Protein AF-A0A2M8PUA8-F1 (afdb_monomer)

Solvent-accessible surface area (backbone atoms only — not comparable to full-atom values): 7009 Å² total; per-residue (Å²): 132,92,85,78,83,90,73,59,66,70,56,50,52,28,41,72,70,68,23,71,45,68,83,30,67,35,76,48,75,46,59,37,22,37,43,37,33,30,37,64,64,86,79,69,88,68,62,83,45,50,49,77,46,77,71,55,100,62,38,31,39,36,33,34,44,31,58,48,36,45,50,52,58,50,48,51,38,65,76,68,63,53,66,60,66,72,60,42,52,53,61,52,71,77,46,68,83,77,75,81,77,76,85,82,82,83,52,90,87,38,34,38,31,64,76,65,82

InterPro domains:
  IPR043129 ATPase, nucleo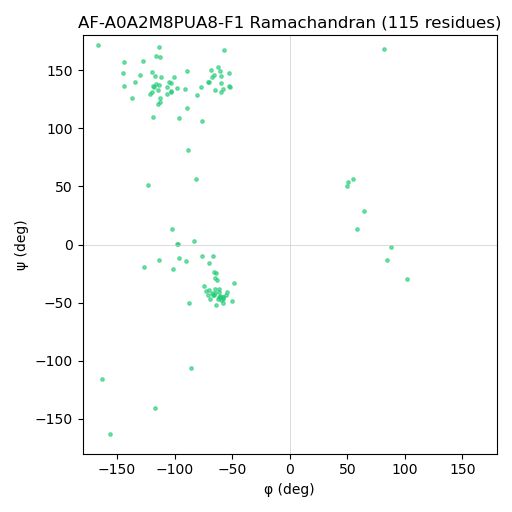tide binding domain [SSF53067] (23-117)
  IPR050406 FGGY Carbohydrate Kinase [PTHR43095] (1-117)

Sequence (117 aa):
IPFFLAVGDGAAANIGSGAAAHGETALTIGTTAAIRTISTESAPDLPFGAWRYRVDGQRHLIGGATSEGGNIFQWVREQFRLPETNALEQALLERAPDAHGLTFLPMLGGERAPNWN

pLDDT: mean 92.53, std 4.01, range [74.44, 97.38]

Foldseek 3Di:
DDDDDDFDPLLCVCVVVVQPDAPRWDWDADQWIKIKHKDQDDDDDDAAQKDWDDRDPRIIIIMHIWNHGVVLVVVCCVVVVDDDPVVNVVVVVVDDPCPVVDDDDRQPPHIRPPPHD

Organism: NCBI:txid2364210

Nearest PDB structures (foldseek):
  3ll3-assembly1_B  TM=8.181E-01  e=1.013E-06  Lactobacillus acidophilus
  3gbt-assembly1_A  TM=8.072E-01  e=1.455E-05  Lactobacillus acidophilus NCFM
  3i8b-assembly1_A  TM=8.560E-01  e=3.648E-04  Bifidobacterium adolescentis ATCC 15703
  6k78-assembly1_D-2  TM=7.517E-01  e=4.349E-03  Thermococcus kodakarensis KOD1
  4bc5-assembly1_A  TM=6.981E-01  e=4.580E-02  Homo sapiens

Mean predicted aligned error: 4.32 Å

Radius of gyration: 18.13 Å; Cα contacts (8 Å, |Δi|>4): 155; chains: 1; bounding box: 39×36×55 Å

Structure (mmCIF, N/CA/C/O backbone):
data_AF-A0A2M8PUA8-F1
#
_entry.id   AF-A0A2M8PUA8-F1
#
loop_
_atom_site.group_PDB
_atom_site.id
_atom_site.type_symbol
_atom_site.label_atom_id
_atom_site.label_alt_id
_atom_site.label_comp_id
_atom_site.label_asym_id
_atom_site.label_entity_id
_atom_site.label_seq_id
_atom_site.pdbx_PDB_ins_code
_atom_site.Cartn_x
_atom_site.Cartn_y
_atom_site.Cartn_z
_atom_site.occupancy
_atom_site.B_iso_or_equiv
_atom_site.auth_seq_id
_atom_site.auth_comp_id
_atom_site.auth_asym_id
_atom_site.auth_atom_id
_atom_site.pdbx_PDB_model_num
ATOM 1 N N . ILE A 1 1 ? 0.986 18.740 30.265 1.00 85.69 1 ILE A N 1
ATOM 2 C CA . ILE A 1 1 ? 0.808 18.317 28.854 1.00 85.69 1 ILE A CA 1
ATOM 3 C C . ILE A 1 1 ? -0.083 17.082 28.873 1.00 85.69 1 ILE A C 1
ATOM 5 O O . ILE A 1 1 ? 0.219 16.197 29.668 1.00 85.69 1 ILE A O 1
ATOM 9 N N . PRO A 1 2 ? -1.196 17.042 28.123 1.00 93.44 2 PRO A N 1
ATOM 10 C CA . PRO A 1 2 ? -2.071 15.871 28.097 1.00 93.44 2 PRO A CA 1
ATOM 11 C C . PRO A 1 2 ? -1.380 14.672 27.433 1.00 93.44 2 PRO A C 1
ATOM 13 O O . PRO A 1 2 ? -0.621 14.839 26.480 1.00 93.44 2 PRO A O 1
ATOM 16 N N . PHE A 1 3 ? -1.657 13.472 27.944 1.00 94.44 3 PHE A N 1
ATOM 17 C CA . PHE A 1 3 ? -1.210 12.201 27.375 1.00 94.44 3 PHE A CA 1
ATOM 18 C C . PHE A 1 3 ? -2.375 11.534 26.639 1.00 94.44 3 PHE A C 1
ATOM 20 O O . PHE A 1 3 ? -3.467 11.417 27.196 1.00 94.44 3 PHE A O 1
ATOM 27 N N . PHE A 1 4 ? -2.135 11.090 25.406 1.00 93.69 4 PHE A N 1
ATOM 28 C CA . PHE A 1 4 ? -3.111 10.376 24.584 1.00 93.69 4 PHE A CA 1
ATOM 29 C C . PHE A 1 4 ? -2.677 8.921 24.407 1.00 93.69 4 PHE A C 1
ATOM 31 O O . PHE A 1 4 ? -1.486 8.631 24.295 1.00 93.69 4 PHE A O 1
ATOM 38 N N . LEU A 1 5 ? -3.650 8.010 24.380 1.00 93.12 5 LEU A N 1
ATOM 39 C CA . LEU A 1 5 ? -3.388 6.590 24.153 1.00 93.12 5 LEU A CA 1
ATOM 40 C C . LEU A 1 5 ? -2.917 6.343 22.715 1.00 93.12 5 LEU A C 1
ATOM 42 O O . LEU A 1 5 ? -3.300 7.060 21.790 1.00 93.12 5 LEU A O 1
ATOM 46 N N . ALA A 1 6 ? -2.101 5.304 22.538 1.00 91.00 6 ALA A N 1
ATOM 47 C CA . ALA A 1 6 ? -1.616 4.902 21.226 1.00 91.00 6 ALA A CA 1
ATOM 48 C C . ALA A 1 6 ? -2.76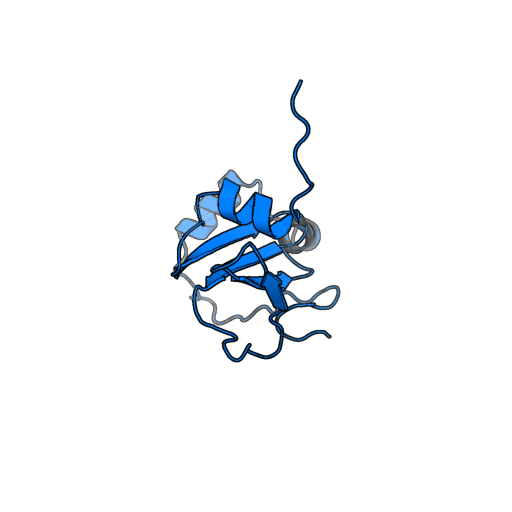3 4.408 20.329 1.00 91.00 6 ALA A C 1
ATOM 50 O O . ALA A 1 6 ? -3.702 3.757 20.788 1.00 91.00 6 ALA A O 1
ATOM 51 N N . VAL A 1 7 ? -2.639 4.685 19.033 1.00 91.38 7 VAL A N 1
ATOM 52 C CA . VAL A 1 7 ? -3.524 4.186 17.975 1.00 91.38 7 VAL A CA 1
ATOM 53 C C . VAL A 1 7 ? -2.691 3.310 17.044 1.00 91.38 7 VAL A C 1
ATOM 55 O O . VAL A 1 7 ? -1.512 3.589 16.829 1.00 91.38 7 VAL A O 1
ATOM 58 N N . GLY A 1 8 ? -3.288 2.247 16.500 1.00 92.38 8 GLY A N 1
ATOM 59 C CA . GLY A 1 8 ? -2.617 1.386 15.525 1.00 92.38 8 GLY A CA 1
ATOM 60 C C . GLY A 1 8 ? -2.185 2.167 14.281 1.00 92.38 8 GLY A C 1
ATOM 61 O O . GLY A 1 8 ? -2.940 2.997 13.769 1.00 92.38 8 GLY A O 1
ATOM 62 N N . ASP A 1 9 ? -0.988 1.876 13.779 1.00 93.81 9 ASP A N 1
ATOM 63 C CA . ASP A 1 9 ? -0.358 2.573 12.654 1.00 93.81 9 ASP A CA 1
ATOM 64 C C . ASP A 1 9 ? -1.232 2.593 11.388 1.00 93.81 9 ASP A C 1
ATOM 66 O O . ASP A 1 9 ? -1.408 3.640 10.774 1.00 93.81 9 ASP A O 1
ATOM 70 N N . GLY A 1 10 ? -1.858 1.469 11.035 1.00 93.69 10 GLY A N 1
ATOM 71 C CA . GLY A 1 10 ? -2.727 1.355 9.871 1.00 93.69 10 GLY A CA 1
ATOM 72 C C . GLY A 1 10 ? -3.977 2.222 9.987 1.00 93.69 10 GLY A C 1
ATOM 73 O O . GLY A 1 10 ? -4.385 2.824 8.997 1.00 93.69 10 GLY A O 1
ATOM 74 N N . ALA A 1 11 ? -4.562 2.328 11.184 1.00 94.69 11 ALA A N 1
ATOM 75 C CA . ALA A 1 11 ? -5.719 3.188 11.426 1.00 94.69 11 ALA A CA 1
ATOM 76 C C . ALA A 1 11 ? -5.321 4.667 11.386 1.00 94.69 11 ALA A C 1
ATOM 78 O O . ALA A 1 11 ? -5.999 5.466 10.740 1.00 94.69 11 ALA A O 1
ATOM 79 N N . ALA A 1 12 ? -4.195 5.014 12.015 1.00 95.31 12 ALA A N 1
ATOM 80 C CA . ALA A 1 12 ? -3.652 6.365 11.994 1.00 95.31 12 ALA A CA 1
ATOM 81 C C . ALA A 1 12 ? -3.304 6.815 10.566 1.00 95.31 12 ALA A C 1
ATOM 83 O O . ALA A 1 12 ? -3.694 7.908 10.167 1.00 95.31 12 ALA A O 1
ATOM 84 N N . ALA A 1 13 ? -2.649 5.964 9.770 1.00 95.50 13 ALA A N 1
ATOM 85 C CA . ALA A 1 13 ? -2.306 6.259 8.381 1.00 95.50 13 ALA A CA 1
ATOM 86 C C . ALA A 1 13 ? -3.550 6.407 7.491 1.00 95.50 13 ALA A C 1
ATOM 88 O O . ALA A 1 13 ? -3.609 7.326 6.678 1.00 95.50 13 ALA A O 1
ATOM 89 N N . ASN A 1 14 ? -4.560 5.545 7.656 1.00 96.81 14 ASN A N 1
ATOM 90 C CA . ASN A 1 14 ? -5.798 5.603 6.873 1.00 96.81 14 ASN A CA 1
ATOM 91 C C . ASN A 1 14 ? -6.571 6.902 7.144 1.00 96.81 14 ASN A C 1
ATOM 93 O O . ASN A 1 14 ? -6.860 7.655 6.217 1.00 96.81 14 ASN A O 1
ATOM 97 N N . ILE A 1 15 ? -6.820 7.205 8.423 1.00 95.44 15 ILE A N 1
ATOM 98 C CA . ILE A 1 15 ? -7.530 8.422 8.846 1.00 95.44 15 ILE A CA 1
ATOM 99 C C . ILE A 1 15 ? -6.711 9.669 8.507 1.00 95.44 15 ILE A C 1
ATOM 101 O O . ILE A 1 15 ? -7.257 10.643 7.999 1.00 95.44 15 ILE A O 1
ATOM 105 N N . GLY A 1 16 ? -5.399 9.637 8.754 1.00 96.06 16 GLY A N 1
ATOM 106 C CA . GLY A 1 16 ? -4.487 10.740 8.453 1.00 96.06 16 GLY A CA 1
ATOM 107 C C . GLY A 1 16 ? -4.369 11.047 6.958 1.00 96.06 16 GLY A C 1
ATOM 108 O O . GLY A 1 16 ? -4.092 12.185 6.600 1.00 96.06 16 GLY A O 1
ATOM 109 N N . SER A 1 17 ? -4.643 10.066 6.092 1.00 96.31 17 SER A N 1
ATOM 110 C CA . SER A 1 17 ? -4.721 10.252 4.634 1.00 96.31 17 SER A CA 1
ATOM 111 C C . SER A 1 17 ? -6.084 10.779 4.162 1.00 96.31 17 SER A C 1
ATOM 113 O O . SER A 1 17 ? -6.309 10.895 2.962 1.00 96.31 17 SER A O 1
ATOM 115 N N . GLY A 1 18 ? -7.006 11.071 5.084 1.00 96.06 18 GLY A N 1
ATOM 116 C CA . GLY A 1 18 ? -8.3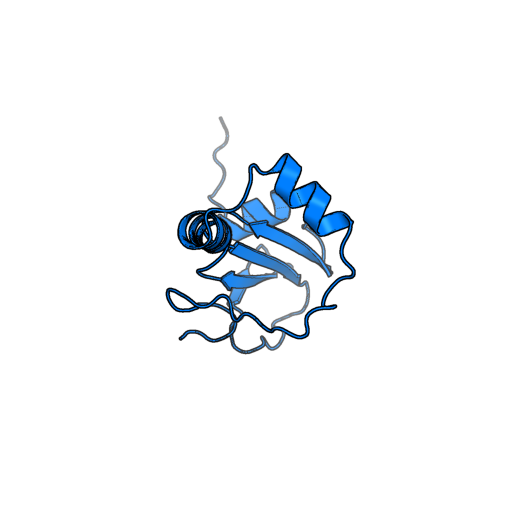55 11.546 4.781 1.00 96.06 18 GLY A CA 1
ATOM 117 C C . GLY A 1 18 ? -9.393 10.444 4.567 1.00 96.06 18 GLY A C 1
ATOM 118 O O . GLY A 1 18 ? -10.557 10.776 4.404 1.00 96.06 18 GLY A O 1
ATOM 119 N N . ALA A 1 19 ? -9.016 9.160 4.623 1.00 97.12 19 ALA A N 1
ATOM 120 C CA . ALA A 1 19 ? -9.957 8.043 4.540 1.00 97.12 19 ALA A CA 1
ATOM 121 C C . ALA A 1 19 ? -10.474 7.689 5.944 1.00 97.12 19 ALA A C 1
ATOM 123 O O . ALA A 1 19 ? -9.966 6.797 6.624 1.00 97.12 19 ALA A O 1
ATOM 124 N N . ALA A 1 20 ? -11.455 8.432 6.437 1.00 95.38 20 ALA A N 1
ATOM 125 C CA . ALA A 1 20 ? -11.988 8.289 7.791 1.00 95.38 20 ALA A CA 1
ATOM 126 C C . ALA A 1 20 ? -13.445 7.801 7.833 1.00 95.38 20 ALA A C 1
ATOM 128 O O . ALA A 1 20 ? -13.918 7.407 8.910 1.00 95.38 20 ALA A O 1
ATOM 129 N N . ALA A 1 21 ? -14.135 7.826 6.693 1.00 94.38 21 ALA A N 1
ATOM 130 C CA . ALA A 1 21 ? -15.534 7.474 6.525 1.00 94.38 21 ALA A CA 1
ATOM 131 C C . ALA A 1 21 ? -15.725 6.199 5.694 1.00 94.38 21 ALA A C 1
ATOM 133 O O . ALA A 1 21 ? -14.838 5.731 4.979 1.00 94.38 21 ALA A O 1
ATOM 134 N N . HIS A 1 22 ? -16.918 5.619 5.821 1.00 92.50 22 HIS A N 1
ATOM 135 C CA . HIS A 1 22 ? -17.289 4.420 5.085 1.00 92.50 22 HIS A CA 1
ATOM 136 C C . HIS A 1 22 ? -17.178 4.630 3.569 1.00 92.50 22 HIS A C 1
ATOM 138 O O . HIS A 1 22 ? -17.645 5.639 3.048 1.00 92.50 22 HIS A O 1
ATOM 144 N N . GLY A 1 23 ? -16.562 3.670 2.877 1.00 86.81 23 GLY A N 1
ATOM 145 C CA . GLY A 1 23 ? -16.339 3.724 1.429 1.00 86.81 23 GLY A CA 1
ATOM 146 C C . GLY A 1 23 ? -15.084 4.495 1.007 1.00 86.81 23 GLY A C 1
ATOM 147 O O . GLY A 1 23 ? -14.632 4.344 -0.127 1.00 86.81 23 GLY A O 1
ATOM 148 N N . GLU A 1 24 ? -14.457 5.260 1.904 1.00 93.88 24 GLU A N 1
ATOM 149 C CA . GLU A 1 24 ? -13.169 5.890 1.617 1.00 93.88 24 GLU A CA 1
ATOM 150 C C . GLU A 1 24 ? -12.044 4.857 1.718 1.00 93.88 24 GLU A C 1
ATOM 152 O O . GLU A 1 24 ? -11.989 4.046 2.649 1.00 93.88 24 GLU A O 1
ATOM 157 N N . THR A 1 25 ? -11.138 4.880 0.743 1.00 95.94 25 THR A N 1
ATOM 158 C CA . THR A 1 25 ? -10.037 3.920 0.635 1.00 95.94 25 THR A CA 1
ATOM 159 C C . THR A 1 25 ? -8.709 4.657 0.642 1.00 95.94 25 THR A C 1
ATOM 161 O O . THR A 1 25 ? -8.510 5.579 -0.146 1.00 95.94 25 THR A O 1
ATOM 164 N N . ALA A 1 26 ? -7.785 4.228 1.501 1.00 97.38 26 ALA A N 1
ATOM 165 C CA . ALA A 1 26 ? -6.397 4.657 1.445 1.00 97.38 26 ALA A CA 1
ATOM 166 C C . ALA A 1 26 ? -5.533 3.552 0.830 1.00 97.38 26 ALA A C 1
ATOM 168 O O . ALA A 1 26 ? -5.582 2.390 1.246 1.00 97.38 26 ALA A O 1
ATOM 169 N N . LEU A 1 27 ? -4.699 3.946 -0.130 1.00 97.06 27 LEU A N 1
ATOM 170 C CA . LEU A 1 27 ? -3.654 3.118 -0.713 1.00 97.06 27 LEU A CA 1
ATOM 171 C C . LEU A 1 27 ? -2.302 3.731 -0.357 1.00 97.06 27 LEU A C 1
ATOM 173 O O . LEU A 1 27 ? -2.019 4.878 -0.694 1.00 97.06 27 LEU A O 1
ATOM 177 N N . THR A 1 28 ? -1.461 2.961 0.323 1.00 96.69 28 THR A N 1
ATOM 178 C CA . THR A 1 28 ? -0.076 3.342 0.604 1.00 96.69 28 THR A CA 1
ATOM 179 C C . THR A 1 28 ? 0.842 2.413 -0.170 1.00 96.69 28 THR A C 1
ATOM 181 O O . THR A 1 28 ? 0.776 1.201 0.030 1.00 96.69 28 THR A O 1
ATOM 184 N N . ILE A 1 29 ? 1.706 2.971 -1.019 1.00 96.19 29 ILE A N 1
ATOM 185 C CA . ILE A 1 29 ? 2.737 2.226 -1.748 1.00 96.19 29 ILE A CA 1
ATOM 186 C C . ILE A 1 29 ? 4.101 2.772 -1.322 1.00 96.19 29 ILE A C 1
ATOM 188 O O . ILE A 1 29 ? 4.451 3.906 -1.636 1.00 96.19 29 ILE A O 1
ATOM 192 N N . GLY A 1 30 ? 4.848 1.962 -0.579 1.00 94.81 30 GLY A N 1
ATOM 193 C CA . GLY A 1 30 ? 6.272 2.149 -0.305 1.00 94.81 30 GLY A CA 1
ATOM 194 C C . GLY A 1 30 ? 7.050 0.971 -0.885 1.00 94.81 30 GLY A C 1
ATOM 195 O O . GLY A 1 30 ? 6.686 0.461 -1.939 1.00 94.81 30 GLY A O 1
ATOM 196 N N . THR A 1 31 ? 8.076 0.476 -0.186 1.00 94.44 31 THR A N 1
ATOM 197 C CA . THR A 1 31 ? 8.730 -0.800 -0.545 1.00 94.44 31 THR A CA 1
ATOM 198 C C . THR A 1 31 ? 7.716 -1.942 -0.631 1.00 94.44 31 THR A C 1
ATOM 200 O O . THR A 1 31 ? 7.769 -2.735 -1.559 1.00 94.44 31 THR A O 1
ATOM 203 N N . THR A 1 32 ? 6.765 -1.966 0.304 1.00 94.19 32 THR A N 1
ATOM 204 C CA . THR A 1 32 ? 5.573 -2.828 0.300 1.00 94.19 32 THR A CA 1
ATOM 205 C C . THR A 1 32 ? 4.327 -1.954 0.139 1.00 94.19 32 THR A C 1
ATOM 207 O O . THR A 1 32 ? 4.430 -0.727 0.254 1.00 94.19 32 THR A O 1
ATOM 210 N N . ALA A 1 33 ? 3.151 -2.541 -0.085 1.00 95.50 33 ALA A N 1
ATOM 211 C CA . ALA A 1 33 ? 1.916 -1.765 -0.175 1.00 95.50 33 ALA A CA 1
ATOM 212 C C . ALA A 1 33 ? 0.797 -2.274 0.742 1.00 95.50 33 ALA A C 1
ATOM 214 O O . ALA A 1 33 ? 0.777 -3.419 1.197 1.00 95.50 33 ALA A O 1
ATOM 215 N N . ALA A 1 34 ? -0.145 -1.385 1.043 1.00 96.69 34 ALA A N 1
ATOM 216 C CA . ALA A 1 34 ? -1.353 -1.710 1.782 1.00 96.69 34 ALA A CA 1
ATOM 217 C C . ALA A 1 34 ? -2.539 -0.908 1.255 1.00 96.69 34 ALA A C 1
ATOM 219 O O . ALA A 1 34 ? -2.437 0.303 1.052 1.00 96.69 34 ALA A O 1
ATOM 220 N N . ILE A 1 35 ? -3.668 -1.593 1.098 1.00 96.44 35 ILE A N 1
ATOM 221 C CA . ILE A 1 35 ? -4.960 -1.006 0.761 1.00 96.44 35 ILE A CA 1
ATOM 222 C C . ILE A 1 35 ? -5.909 -1.207 1.932 1.00 96.44 35 ILE A C 1
ATOM 224 O O . ILE A 1 35 ? -5.968 -2.289 2.526 1.00 96.44 35 ILE A O 1
ATOM 228 N N . ARG A 1 36 ? -6.602 -0.141 2.317 1.00 96.44 36 ARG A N 1
ATOM 229 C CA . ARG A 1 36 ? -7.419 -0.113 3.524 1.00 96.44 36 ARG A CA 1
ATOM 230 C C . ARG A 1 36 ? -8.660 0.738 3.312 1.00 96.44 36 ARG A C 1
ATOM 232 O O . ARG A 1 36 ? -8.614 1.727 2.591 1.00 96.44 36 ARG A O 1
ATOM 239 N N . THR A 1 37 ? -9.753 0.373 3.966 1.00 95.75 37 THR A N 1
ATOM 240 C CA . THR A 1 37 ? -11.008 1.126 3.951 1.00 95.75 37 THR A CA 1
ATOM 241 C C . THR A 1 37 ? -11.698 1.060 5.309 1.00 95.75 37 THR A C 1
ATOM 243 O O . THR A 1 37 ? -11.448 0.150 6.107 1.00 95.75 37 THR A O 1
ATOM 246 N N . ILE A 1 38 ? -12.562 2.035 5.585 1.00 95.56 38 ILE A N 1
ATOM 247 C CA . ILE A 1 38 ? -13.406 2.038 6.776 1.00 95.56 38 ILE A CA 1
ATOM 248 C C . ILE A 1 38 ? -14.741 1.359 6.469 1.00 95.56 38 ILE A C 1
ATOM 250 O O . ILE A 1 38 ? -15.422 1.658 5.489 1.00 95.56 38 ILE A O 1
ATOM 254 N N . SER A 1 39 ? -15.158 0.477 7.370 1.00 92.81 39 SER A N 1
ATOM 255 C CA . SER A 1 39 ? -16.512 -0.060 7.420 1.00 92.81 39 SER A CA 1
ATOM 256 C C . SER A 1 39 ? -17.183 0.299 8.739 1.00 92.81 39 SER A C 1
ATOM 258 O O . SER A 1 39 ? -16.578 0.200 9.809 1.00 92.81 39 SER A O 1
ATOM 260 N N . THR A 1 40 ? -18.442 0.717 8.657 1.00 92.88 40 THR A N 1
ATOM 261 C CA . THR A 1 40 ? -19.339 0.893 9.809 1.00 92.88 40 THR A CA 1
ATOM 262 C C . THR A 1 40 ? -20.266 -0.303 10.002 1.00 92.88 40 THR A C 1
ATOM 264 O O . THR A 1 40 ? -21.090 -0.308 10.912 1.00 92.88 40 THR A O 1
ATOM 267 N N . GLU A 1 41 ? -20.153 -1.322 9.149 1.00 87.69 41 GLU A N 1
ATOM 268 C CA . GLU A 1 41 ? -20.938 -2.540 9.283 1.00 87.69 41 GLU A CA 1
ATOM 269 C C . GLU A 1 41 ? -20.463 -3.341 10.496 1.00 87.69 41 GLU A C 1
ATOM 271 O O . GLU A 1 41 ? -19.264 -3.450 10.793 1.00 87.69 41 GLU A O 1
ATOM 276 N N . SER A 1 42 ? -21.428 -3.908 11.217 1.00 77.88 42 SER A N 1
ATOM 277 C CA . SER A 1 42 ? -21.144 -4.790 12.338 1.00 77.88 42 SER A CA 1
ATOM 278 C C . SER A 1 42 ? -20.711 -6.146 11.799 1.00 77.88 42 SER A C 1
ATOM 280 O O . SER A 1 42 ? -21.530 -6.919 11.316 1.00 77.88 42 SER A O 1
ATOM 282 N N . ALA A 1 43 ? -19.413 -6.420 11.904 1.00 76.19 43 ALA A N 1
ATOM 283 C CA . ALA A 1 43 ? -18.795 -7.691 11.557 1.00 76.19 43 ALA A CA 1
ATOM 284 C C . ALA A 1 43 ? -19.060 -8.204 10.117 1.00 76.19 43 ALA A C 1
ATOM 286 O O . ALA A 1 43 ? -19.486 -9.348 9.977 1.00 76.19 43 ALA A O 1
ATOM 287 N N . PRO A 1 44 ? -18.750 -7.429 9.056 1.00 74.44 44 PRO A N 1
ATOM 288 C CA . PRO A 1 44 ? -18.882 -7.919 7.685 1.00 74.44 44 PRO A CA 1
ATOM 289 C C . PRO A 1 44 ? -18.002 -9.152 7.456 1.00 74.44 44 PRO A C 1
ATOM 291 O O . PRO A 1 44 ? -16.893 -9.232 8.011 1.00 74.44 44 PRO A O 1
ATOM 294 N N . ASP A 1 45 ? -18.491 -10.081 6.632 1.00 86.19 45 ASP A N 1
ATOM 295 C CA . ASP A 1 45 ? -17.688 -11.188 6.119 1.00 86.19 45 ASP A CA 1
ATOM 296 C C . ASP A 1 45 ? -16.500 -10.621 5.340 1.00 86.19 45 ASP A C 1
ATOM 298 O O . ASP A 1 45 ? -16.642 -9.720 4.509 1.00 86.19 45 ASP A O 1
ATOM 302 N N . LEU A 1 46 ? -15.305 -11.126 5.640 1.00 89.56 46 LEU A N 1
ATOM 303 C CA . LEU A 1 46 ? -14.086 -10.681 4.980 1.00 89.56 46 LEU A CA 1
ATOM 304 C C . LEU A 1 46 ? -13.721 -11.658 3.865 1.00 89.56 46 LEU A C 1
ATOM 306 O O . LEU A 1 46 ? -13.720 -12.870 4.106 1.00 89.56 46 LEU A O 1
ATOM 310 N N . PRO A 1 47 ? -13.354 -11.165 2.670 1.00 87.38 47 PRO A N 1
ATOM 311 C CA . PRO A 1 47 ? -12.763 -12.027 1.662 1.00 87.38 47 PRO A CA 1
ATOM 312 C C . PRO A 1 47 ? -11.466 -12.639 2.203 1.00 87.38 47 PRO A C 1
ATOM 314 O O . PRO A 1 47 ? -10.752 -12.018 3.001 1.00 87.38 47 PRO A O 1
ATOM 317 N N . PHE A 1 48 ? -11.143 -13.851 1.743 1.00 90.75 48 PHE A N 1
ATOM 318 C CA . PHE A 1 48 ? -9.851 -14.465 2.035 1.00 90.75 48 PHE A CA 1
ATOM 319 C C . PHE A 1 48 ? -8.727 -13.492 1.661 1.00 90.75 48 PHE A C 1
ATOM 321 O O . PHE A 1 48 ? -8.789 -12.828 0.627 1.00 90.75 48 PHE A O 1
ATOM 328 N N . GLY A 1 49 ? -7.731 -13.361 2.533 1.00 89.81 49 GLY A N 1
ATOM 329 C CA . GLY A 1 49 ? -6.656 -12.395 2.337 1.00 89.81 49 GLY A CA 1
ATOM 330 C C . GLY A 1 49 ? -6.785 -11.118 3.165 1.00 89.81 49 GLY A C 1
ATOM 331 O O . GLY A 1 49 ? -5.761 -10.542 3.536 1.00 89.81 49 GLY A O 1
ATOM 332 N N . ALA A 1 50 ? -8.011 -10.694 3.483 1.00 93.94 50 ALA A N 1
ATOM 333 C CA . ALA A 1 50 ? -8.267 -9.449 4.197 1.00 93.94 50 ALA A CA 1
ATOM 334 C C . ALA A 1 50 ? -8.267 -9.626 5.722 1.00 93.94 50 ALA A C 1
ATOM 336 O O . ALA A 1 50 ? -8.660 -10.657 6.267 1.00 93.94 50 ALA A O 1
ATOM 337 N N . TRP A 1 51 ? -7.860 -8.571 6.421 1.00 93.50 51 TRP A N 1
ATOM 338 C CA . TRP A 1 51 ? -7.914 -8.457 7.875 1.00 93.50 51 TRP A CA 1
ATOM 339 C C . TRP A 1 51 ? -8.855 -7.325 8.294 1.00 93.50 51 TRP A C 1
ATOM 341 O O . TRP A 1 51 ? -9.195 -6.442 7.503 1.00 93.50 51 TRP A O 1
ATOM 351 N N . ARG A 1 52 ? -9.273 -7.343 9.566 1.00 93.12 52 ARG A N 1
ATOM 352 C CA . ARG A 1 52 ? -10.129 -6.314 10.164 1.00 93.12 52 ARG A CA 1
ATOM 353 C C . ARG A 1 52 ? -9.649 -5.946 11.557 1.00 93.12 52 ARG A C 1
ATOM 355 O O . ARG A 1 52 ? -9.575 -6.806 12.431 1.00 93.12 52 ARG A O 1
ATOM 362 N N . TYR A 1 53 ? -9.423 -4.657 11.779 1.00 93.06 53 TYR A N 1
ATOM 363 C CA . TYR A 1 53 ? -9.087 -4.089 13.082 1.00 93.06 53 TYR A CA 1
ATOM 364 C C . TYR A 1 53 ? -10.127 -3.061 13.508 1.00 93.06 53 TYR A C 1
ATOM 366 O O . TYR A 1 53 ? -10.732 -2.383 12.681 1.00 93.06 53 TYR A O 1
ATOM 374 N N . ARG A 1 54 ? -10.356 -2.935 14.814 1.00 91.81 54 ARG A N 1
ATOM 375 C CA . ARG A 1 54 ? -11.278 -1.930 15.345 1.00 91.81 54 ARG A CA 1
ATOM 376 C C . ARG A 1 54 ? -10.579 -0.575 15.405 1.00 91.81 54 ARG A C 1
ATOM 378 O O . ARG A 1 54 ? -9.497 -0.478 15.974 1.00 91.81 54 ARG A O 1
ATOM 385 N N . VAL A 1 55 ? -11.208 0.451 14.840 1.00 92.38 55 VAL A N 1
ATOM 386 C CA . VAL A 1 55 ? -10.761 1.844 14.978 1.00 92.38 55 VAL A CA 1
ATOM 387 C C . VAL A 1 55 ? -11.378 2.448 16.232 1.00 92.38 55 VAL A C 1
ATOM 389 O O . VAL A 1 55 ? -10.669 3.004 17.063 1.00 92.38 55 VAL A O 1
ATOM 392 N N . ASP A 1 56 ? -12.696 2.304 16.388 1.00 90.69 56 ASP A N 1
ATOM 393 C CA . ASP A 1 56 ? -13.440 2.784 17.552 1.00 90.69 56 ASP A CA 1
ATOM 394 C C . ASP A 1 56 ? -14.756 2.011 17.759 1.00 90.69 56 ASP A C 1
ATOM 396 O O . ASP A 1 56 ? -14.956 0.911 17.241 1.00 90.69 56 ASP A O 1
ATOM 400 N N . GLY A 1 57 ? -15.660 2.588 18.556 1.00 90.50 57 GLY A N 1
ATOM 401 C CA . GLY A 1 57 ? -16.989 2.068 18.853 1.00 90.50 57 GLY A CA 1
ATOM 402 C C . GLY A 1 57 ? -17.802 1.624 17.637 1.00 90.50 57 GLY A C 1
ATOM 403 O O . GLY A 1 57 ? -18.588 0.688 17.769 1.00 90.50 57 GLY A O 1
ATOM 404 N N . GLN A 1 58 ? -17.632 2.295 16.500 1.00 91.62 58 GLN A N 1
ATOM 405 C CA . GLN A 1 58 ? -18.511 2.232 15.331 1.00 91.62 58 GLN A CA 1
ATOM 406 C C . GLN A 1 58 ? -17.765 1.903 14.035 1.00 91.62 58 GLN A C 1
ATOM 408 O O . GLN A 1 58 ? -18.390 1.485 13.066 1.00 91.62 58 GLN A O 1
ATOM 413 N N . ARG A 1 59 ? -16.445 2.104 13.999 1.00 92.38 59 ARG A N 1
ATOM 414 C CA . ARG A 1 59 ? -15.637 1.966 1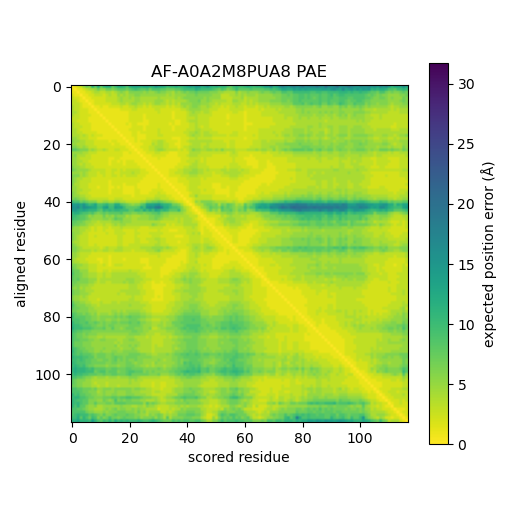2.786 1.00 92.38 59 ARG A CA 1
ATOM 415 C C . ARG A 1 59 ? -14.654 0.809 12.877 1.00 92.38 59 ARG A C 1
ATOM 417 O O . ARG A 1 59 ? -13.930 0.640 13.864 1.00 92.38 59 ARG A O 1
ATOM 424 N N . HIS A 1 60 ? -14.572 0.072 11.781 1.00 93.44 60 HIS A N 1
ATOM 425 C CA . HIS A 1 60 ? -13.612 -0.991 11.542 1.00 93.44 60 HIS A CA 1
ATOM 426 C C . HIS A 1 60 ? -12.734 -0.622 10.351 1.00 93.44 60 HIS A C 1
ATOM 428 O O . HIS A 1 60 ? -13.226 -0.174 9.322 1.00 93.44 60 HIS A O 1
ATOM 434 N N . LEU A 1 61 ? -11.434 -0.839 10.490 1.00 94.62 61 LEU A N 1
ATOM 435 C CA . LEU A 1 61 ? -10.476 -0.773 9.404 1.00 94.62 61 LEU A CA 1
ATOM 436 C C . LEU A 1 61 ? -10.390 -2.157 8.774 1.00 94.62 61 LEU A C 1
ATOM 438 O O . LEU A 1 61 ? -9.993 -3.109 9.446 1.00 94.62 61 LEU A O 1
ATOM 442 N N . ILE A 1 62 ? -10.756 -2.262 7.507 1.00 95.12 62 ILE A N 1
ATOM 443 C CA . ILE A 1 62 ? -10.588 -3.470 6.702 1.00 95.12 62 ILE A CA 1
ATOM 444 C C . ILE A 1 62 ? -9.420 -3.225 5.763 1.00 95.12 62 ILE A C 1
ATOM 446 O O . ILE A 1 62 ? -9.289 -2.127 5.223 1.00 95.12 62 ILE A O 1
ATOM 450 N N . GLY A 1 63 ? -8.567 -4.219 5.550 1.00 95.06 63 GLY A N 1
ATOM 451 C CA . GLY A 1 63 ? -7.482 -4.045 4.601 1.00 95.06 63 GLY A CA 1
ATOM 452 C C . GLY A 1 63 ? -6.776 -5.318 4.193 1.00 95.06 63 GLY A C 1
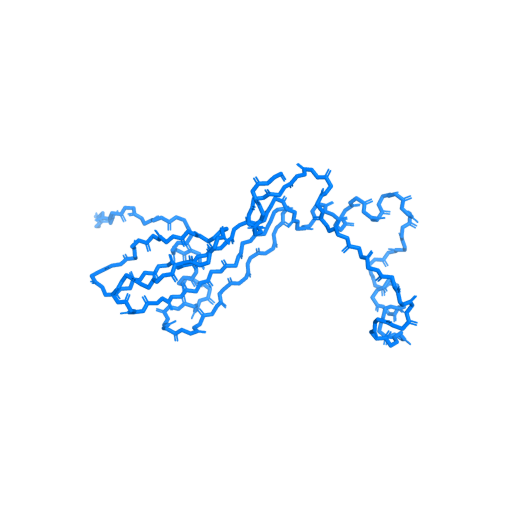ATOM 453 O O . GLY A 1 63 ? -6.985 -6.394 4.748 1.00 95.06 63 GLY A O 1
ATOM 454 N N . GLY A 1 64 ? -5.909 -5.146 3.207 1.00 95.75 64 GLY A N 1
ATOM 455 C CA . GLY A 1 64 ? -4.928 -6.116 2.758 1.00 95.75 64 GLY A CA 1
ATOM 456 C C . GLY A 1 64 ? -3.566 -5.438 2.687 1.00 95.75 64 GLY A C 1
ATOM 457 O O . GLY A 1 64 ? -3.463 -4.245 2.397 1.00 95.75 64 GLY A O 1
ATOM 458 N N . ALA A 1 65 ? -2.516 -6.189 2.987 1.00 94.44 65 ALA A N 1
ATOM 459 C CA . ALA A 1 65 ? -1.147 -5.738 2.787 1.00 94.44 65 ALA A CA 1
ATOM 460 C C . ALA A 1 65 ? -0.479 -6.692 1.808 1.00 94.44 65 ALA A C 1
ATOM 462 O O . ALA A 1 65 ? -0.574 -7.896 2.014 1.00 94.44 65 ALA A O 1
ATOM 463 N N . THR A 1 66 ? 0.181 -6.164 0.787 1.00 93.25 66 THR A N 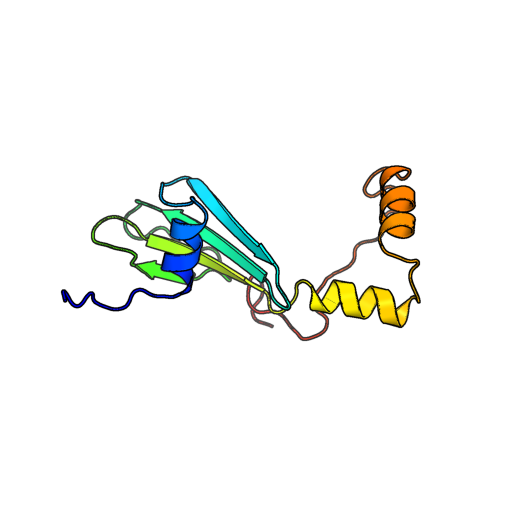1
ATOM 464 C CA . THR A 1 66 ? 0.992 -6.940 -0.155 1.00 93.25 66 THR A CA 1
ATOM 465 C C . THR A 1 66 ? 2.460 -6.802 0.226 1.00 93.25 66 THR A C 1
ATOM 467 O O . THR A 1 66 ? 2.889 -5.778 0.769 1.00 93.25 66 THR A O 1
ATOM 470 N N . SER A 1 67 ? 3.232 -7.868 0.055 1.00 92.81 67 SER A N 1
ATOM 471 C CA . SER A 1 67 ? 4.690 -7.841 0.255 1.00 92.81 67 SER A CA 1
ATOM 472 C C . SER A 1 67 ? 5.401 -7.028 -0.828 1.00 92.81 67 SER A C 1
ATOM 474 O O . SER A 1 67 ? 6.545 -6.611 -0.650 1.00 92.81 67 SER A O 1
ATOM 476 N N . GLU A 1 68 ? 4.700 -6.755 -1.919 1.00 93.44 68 GLU A N 1
ATOM 477 C CA . GLU A 1 68 ? 5.249 -6.193 -3.130 1.00 93.44 68 GLU A CA 1
ATOM 478 C C . GLU A 1 68 ? 4.637 -4.812 -3.395 1.00 93.44 68 GLU A C 1
ATOM 480 O O . GLU A 1 68 ? 3.456 -4.544 -3.189 1.00 93.44 68 GLU A O 1
ATOM 485 N N . GLY A 1 69 ? 5.478 -3.877 -3.801 1.00 93.94 69 GLY A N 1
ATOM 486 C CA . GLY A 1 69 ? 5.122 -2.497 -4.080 1.00 93.94 69 GLY A CA 1
ATOM 487 C C . GLY A 1 69 ? 6.227 -1.861 -4.906 1.00 93.94 69 GLY A C 1
ATOM 488 O O . GLY A 1 69 ? 6.506 -2.271 -6.032 1.00 93.94 69 GLY A O 1
ATOM 489 N N . GLY A 1 70 ? 6.898 -0.865 -4.340 1.00 95.00 70 GLY A N 1
ATOM 490 C CA . GLY A 1 70 ? 8.026 -0.190 -4.976 1.00 95.00 70 GLY A CA 1
ATOM 491 C C . GLY A 1 70 ? 9.255 -1.082 -5.182 1.00 95.00 70 GLY A C 1
ATOM 492 O O . GLY A 1 70 ? 10.040 -0.813 -6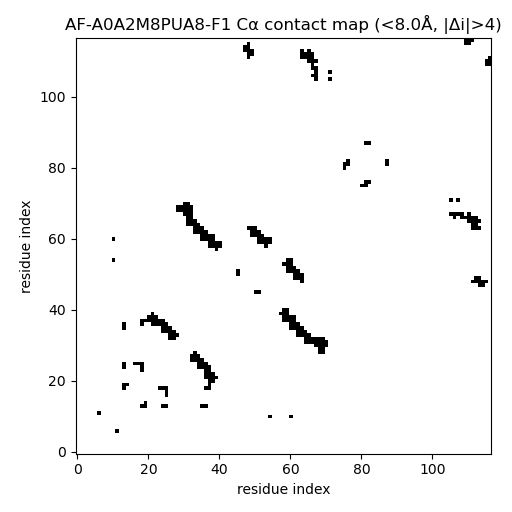.087 1.00 95.00 70 GLY A O 1
ATOM 493 N N . ASN A 1 71 ? 9.418 -2.158 -4.405 1.00 94.56 71 ASN A N 1
ATOM 494 C CA . ASN A 1 71 ? 10.497 -3.136 -4.603 1.00 94.56 71 ASN A CA 1
ATOM 495 C C . ASN A 1 71 ? 10.427 -3.831 -5.973 1.00 94.56 71 ASN A C 1
ATOM 497 O O . ASN A 1 71 ? 11.463 -4.006 -6.609 1.00 94.56 71 ASN A O 1
ATOM 501 N N . ILE A 1 72 ? 9.234 -4.150 -6.482 1.00 95.12 72 ILE A N 1
ATOM 502 C CA . ILE A 1 72 ? 9.086 -4.690 -7.841 1.00 95.12 72 ILE A CA 1
ATOM 503 C C . ILE A 1 72 ? 9.467 -3.650 -8.873 1.00 95.12 72 ILE A C 1
ATOM 505 O O . ILE A 1 72 ? 10.174 -3.970 -9.823 1.00 95.12 72 ILE A O 1
ATOM 509 N N . PHE A 1 73 ? 9.033 -2.403 -8.696 1.00 92.50 73 PHE A N 1
ATOM 510 C CA . PHE A 1 73 ? 9.424 -1.341 -9.615 1.00 92.50 73 PHE A CA 1
ATOM 511 C C . PHE A 1 73 ? 10.949 -1.192 -9.667 1.00 92.50 73 PHE A C 1
ATOM 513 O O . PHE A 1 73 ? 11.524 -1.148 -10.754 1.00 92.50 73 PHE A O 1
ATOM 520 N N . GLN A 1 74 ? 11.614 -1.202 -8.508 1.00 93.00 74 GLN A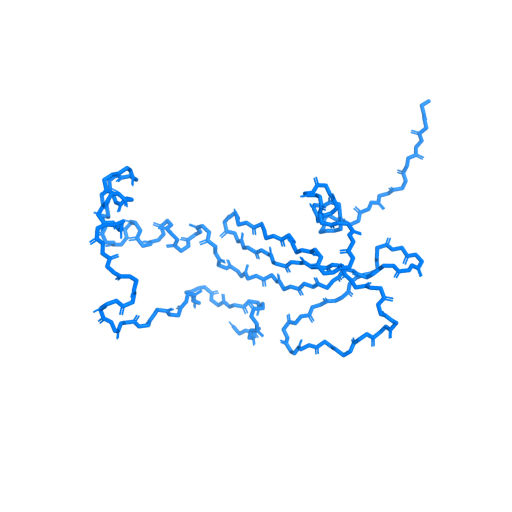 N 1
ATOM 521 C CA . GLN A 1 74 ? 13.072 -1.213 -8.426 1.00 93.00 74 GLN A CA 1
ATOM 522 C C . GLN A 1 74 ? 13.673 -2.430 -9.148 1.00 93.00 74 GLN A C 1
ATOM 524 O O . GLN A 1 74 ? 14.539 -2.261 -10.006 1.00 93.00 74 GLN A O 1
ATOM 529 N N . TRP A 1 75 ? 13.183 -3.639 -8.864 1.00 94.69 75 TRP A N 1
ATOM 530 C CA . TRP A 1 75 ? 13.667 -4.869 -9.488 1.00 94.69 75 TRP A CA 1
ATOM 531 C C . TRP A 1 75 ? 13.531 -4.830 -11.015 1.00 94.69 75 TRP A C 1
ATOM 533 O O . TRP A 1 75 ? 14.501 -5.104 -11.717 1.00 94.69 75 TRP A O 1
ATOM 543 N N . VAL A 1 76 ? 12.374 -4.423 -11.552 1.00 94.56 76 VAL A N 1
ATOM 544 C CA . VAL A 1 76 ? 12.154 -4.318 -13.005 1.00 94.56 76 VAL A CA 1
ATOM 545 C C . VAL A 1 76 ? 13.144 -3.326 -13.617 1.00 94.56 76 VAL A C 1
ATOM 547 O O . VAL A 1 76 ? 13.750 -3.615 -14.651 1.00 94.56 76 VAL A O 1
ATOM 550 N N . ARG A 1 77 ? 13.350 -2.168 -12.978 1.00 94.00 77 ARG A N 1
ATOM 551 C CA . ARG A 1 77 ? 14.321 -1.174 -13.455 1.00 94.00 77 ARG A CA 1
ATOM 552 C C . ARG A 1 77 ? 15.728 -1.751 -13.544 1.00 94.00 77 ARG A C 1
ATOM 554 O O . ARG A 1 77 ? 16.393 -1.539 -14.555 1.00 94.00 77 ARG A O 1
ATOM 561 N N . GLU A 1 78 ? 16.156 -2.488 -12.525 1.00 93.88 78 GLU A N 1
ATOM 562 C CA . GLU A 1 78 ? 17.485 -3.099 -12.462 1.00 93.88 78 GLU A CA 1
ATOM 563 C C . GLU A 1 78 ? 17.649 -4.244 -13.474 1.00 93.88 78 GLU A C 1
ATOM 565 O O . GLU A 1 78 ? 18.632 -4.267 -14.218 1.00 93.88 78 GLU A O 1
ATOM 570 N N . GLN A 1 79 ? 16.681 -5.163 -13.558 1.00 95.94 79 GLN A N 1
ATOM 571 C CA . GLN A 1 79 ? 16.770 -6.333 -14.439 1.00 95.94 79 GLN A CA 1
ATOM 572 C C . GLN A 1 79 ? 16.730 -5.961 -15.920 1.00 95.94 79 GLN A C 1
ATOM 574 O O . GLN A 1 79 ? 17.493 -6.503 -16.720 1.00 95.94 79 GLN A O 1
ATOM 579 N N . PHE A 1 80 ? 15.861 -5.020 -16.290 1.00 94.69 80 PHE A N 1
ATOM 580 C CA . PHE A 1 80 ? 15.672 -4.622 -17.685 1.00 94.69 80 PHE A CA 1
ATOM 581 C C . PHE A 1 80 ? 16.467 -3.377 -18.070 1.00 94.69 80 PHE A C 1
ATOM 583 O O . PHE A 1 80 ? 16.401 -2.956 -19.224 1.00 94.69 80 PHE A O 1
ATOM 590 N N . ARG A 1 81 ? 17.230 -2.801 -17.129 1.00 94.94 81 ARG A N 1
ATOM 591 C CA . ARG A 1 81 ? 18.021 -1.575 -17.324 1.00 94.94 81 ARG A CA 1
ATOM 592 C C . ARG A 1 81 ? 17.167 -0.466 -17.941 1.00 94.94 81 ARG A C 1
ATOM 594 O O . ARG A 1 81 ? 17.514 0.103 -18.977 1.00 94.94 81 ARG A O 1
ATOM 601 N N . LEU A 1 82 ? 16.005 -0.231 -17.330 1.00 94.81 82 LEU A N 1
ATOM 602 C CA . LEU A 1 82 ? 15.017 0.705 -17.858 1.00 94.81 82 LEU A CA 1
ATOM 603 C C . LEU A 1 82 ? 15.576 2.138 -17.926 1.00 94.81 82 LEU A C 1
ATOM 605 O O . LEU A 1 82 ? 16.419 2.501 -17.102 1.00 94.81 82 LEU A O 1
ATOM 609 N N . PRO A 1 83 ? 15.069 2.977 -18.850 1.00 93.75 83 PRO A N 1
ATOM 610 C CA . PRO A 1 83 ? 15.445 4.384 -18.932 1.00 93.75 83 PRO A CA 1
ATOM 611 C C . PRO A 1 83 ? 15.191 5.168 -17.636 1.00 93.75 83 PRO A C 1
ATOM 613 O O . PRO A 1 83 ? 14.460 4.737 -16.734 1.00 93.75 83 PRO A O 1
ATOM 616 N N . GLU A 1 84 ? 15.748 6.377 -17.572 1.00 94.38 84 GLU A N 1
ATOM 617 C CA . GLU A 1 84 ? 15.417 7.363 -16.539 1.00 94.38 84 GLU A CA 1
ATOM 618 C C . GLU A 1 84 ? 13.906 7.607 -16.453 1.00 94.38 84 GLU A C 1
ATOM 620 O O . GLU A 1 84 ? 13.202 7.543 -17.463 1.00 94.38 84 GLU A O 1
ATOM 625 N N . THR A 1 85 ? 13.412 7.894 -15.245 1.00 92.62 85 THR A N 1
ATOM 626 C CA . THR A 1 85 ? 11.972 7.938 -14.934 1.00 92.62 85 THR A CA 1
ATOM 627 C C . THR A 1 85 ? 11.178 8.785 -15.924 1.00 92.62 85 THR A C 1
ATOM 629 O O . THR A 1 85 ? 10.212 8.288 -16.490 1.00 92.62 85 THR A O 1
ATOM 632 N N . ASN A 1 86 ? 11.631 10.003 -16.232 1.00 95.69 86 ASN A N 1
ATOM 633 C CA . ASN A 1 86 ? 10.917 10.889 -17.157 1.00 95.69 86 ASN A CA 1
ATOM 634 C C . ASN A 1 86 ? 10.797 10.293 -18.569 1.00 95.69 86 ASN A C 1
ATOM 636 O O . ASN A 1 86 ? 9.752 10.404 -19.200 1.00 95.69 86 ASN A O 1
ATOM 640 N N . ALA A 1 87 ? 11.857 9.656 -19.075 1.00 96.12 87 ALA A N 1
ATOM 641 C CA . ALA A 1 87 ? 11.835 9.034 -20.398 1.00 96.12 87 ALA A CA 1
ATOM 642 C C . ALA A 1 87 ? 10.942 7.784 -20.414 1.00 96.12 87 ALA A C 1
ATOM 644 O O . ALA A 1 87 ? 10.213 7.559 -21.379 1.00 96.12 87 ALA A O 1
ATOM 645 N N . LEU A 1 88 ? 10.974 6.993 -19.335 1.00 94.38 88 LEU A N 1
ATOM 646 C CA . LEU A 1 88 ? 10.098 5.838 -19.161 1.00 94.38 88 LEU A CA 1
ATOM 647 C C . LEU A 1 88 ? 8.622 6.259 -19.112 1.00 94.38 88 LEU A C 1
ATOM 649 O O . LEU A 1 88 ? 7.808 5.667 -19.811 1.00 94.38 88 LEU A O 1
ATOM 653 N N . GLU A 1 89 ? 8.279 7.284 -18.331 1.00 94.56 89 GLU A N 1
ATOM 654 C CA . GLU A 1 89 ? 6.907 7.791 -18.219 1.00 94.56 89 GLU A CA 1
ATOM 655 C C . GLU A 1 89 ? 6.366 8.296 -19.558 1.00 94.56 89 GLU A C 1
ATOM 657 O O . GLU A 1 89 ? 5.259 7.924 -19.939 1.00 94.56 89 GLU A O 1
ATOM 662 N N . GLN A 1 90 ? 7.155 9.070 -20.313 1.00 95.75 90 GLN A N 1
ATOM 663 C CA . GLN A 1 90 ? 6.753 9.521 -21.651 1.00 95.75 90 GLN A CA 1
ATOM 664 C C . GLN A 1 90 ? 6.490 8.336 -22.589 1.00 95.75 90 GLN A C 1
ATOM 666 O O . GLN A 1 90 ? 5.428 8.255 -23.201 1.00 95.75 90 GLN A O 1
ATOM 671 N N . ALA A 1 91 ? 7.402 7.360 -22.629 1.00 93.06 91 ALA A N 1
ATOM 672 C CA . ALA A 1 91 ? 7.231 6.168 -23.457 1.00 93.06 91 ALA A CA 1
ATOM 673 C C . ALA A 1 91 ? 6.014 5.314 -23.048 1.00 93.06 91 ALA A C 1
ATOM 675 O O . ALA A 1 91 ? 5.425 4.639 -23.892 1.00 93.06 91 ALA A O 1
ATOM 676 N N . LEU A 1 92 ? 5.635 5.310 -21.764 1.00 92.25 92 LEU A N 1
ATOM 677 C CA . LEU A 1 92 ? 4.434 4.624 -21.280 1.00 92.25 92 LEU A CA 1
ATOM 678 C C . LEU A 1 92 ? 3.152 5.361 -21.691 1.00 92.25 92 LEU A C 1
ATOM 680 O O . LEU A 1 92 ? 2.195 4.703 -22.089 1.00 92.25 92 LEU A O 1
ATOM 684 N N . LEU A 1 93 ? 3.138 6.697 -21.641 1.00 94.69 93 LEU A N 1
ATOM 685 C CA . LEU A 1 93 ? 1.984 7.520 -22.031 1.00 94.69 93 LEU A CA 1
ATOM 686 C C . LEU A 1 93 ? 1.647 7.421 -23.526 1.00 94.69 93 LEU A C 1
ATOM 688 O O . LEU A 1 93 ? 0.487 7.561 -23.905 1.00 94.69 93 LEU A O 1
ATOM 692 N N . GLU A 1 94 ? 2.641 7.157 -24.374 1.00 94.31 94 GLU A N 1
ATOM 693 C CA . GLU A 1 94 ? 2.455 6.972 -25.819 1.00 94.31 94 GLU A CA 1
ATOM 694 C C . GLU A 1 94 ? 1.852 5.605 -26.190 1.00 94.31 94 GLU A C 1
ATOM 696 O O . GLU A 1 94 ? 1.484 5.373 -27.344 1.00 94.31 94 GLU A O 1
ATOM 701 N N . ARG A 1 95 ? 1.748 4.673 -25.235 1.00 91.44 95 ARG A N 1
ATOM 702 C CA . ARG A 1 95 ? 1.270 3.308 -25.475 1.00 91.44 95 ARG A CA 1
ATOM 703 C C . ARG A 1 95 ? -0.159 3.152 -24.980 1.00 91.44 95 ARG A C 1
ATOM 705 O O . ARG A 1 95 ? -0.511 3.581 -23.886 1.00 91.44 95 ARG A O 1
ATOM 712 N N . ALA A 1 96 ? -0.978 2.455 -25.763 1.00 93.75 96 ALA A N 1
ATOM 713 C CA . ALA A 1 96 ? -2.289 2.037 -25.289 1.00 93.75 96 ALA A CA 1
ATOM 714 C C . ALA A 1 96 ? -2.131 1.030 -24.125 1.00 93.75 96 ALA A C 1
ATOM 716 O O . ALA A 1 96 ? -1.332 0.089 -24.248 1.00 93.75 96 ALA A O 1
ATOM 717 N N . PRO A 1 97 ? -2.874 1.201 -23.013 1.00 92.12 97 PRO A N 1
ATOM 718 C CA . PRO A 1 97 ? -2.877 0.243 -21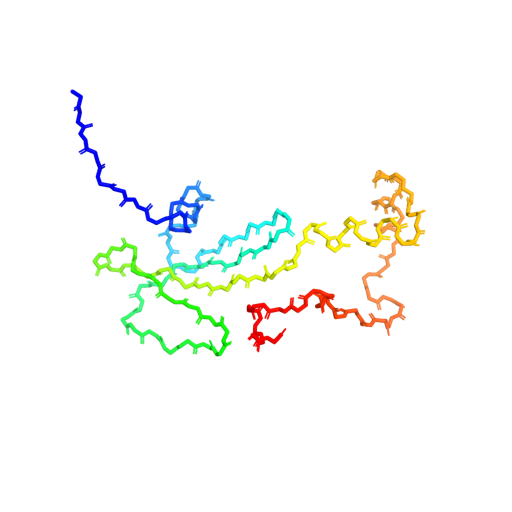.911 1.00 92.12 97 PRO A CA 1
ATOM 719 C C . PRO A 1 97 ? -3.176 -1.176 -22.405 1.00 92.12 97 PRO A C 1
ATOM 721 O O . PRO A 1 97 ? -4.054 -1.363 -23.243 1.00 92.12 97 PRO A O 1
ATOM 724 N N . ASP A 1 98 ? -2.431 -2.162 -21.897 1.00 91.56 98 ASP A N 1
ATOM 725 C CA . ASP A 1 98 ? -2.601 -3.598 -22.191 1.00 91.56 98 ASP A CA 1
ATOM 726 C C . ASP A 1 98 ? -2.485 -4.010 -23.680 1.00 91.56 98 ASP A C 1
ATOM 728 O O . ASP A 1 98 ? -2.769 -5.141 -24.067 1.00 91.56 98 ASP A O 1
ATOM 732 N N . ALA A 1 99 ? -1.977 -3.136 -24.555 1.00 90.81 99 ALA A N 1
ATOM 733 C CA . ALA A 1 99 ? -1.887 -3.424 -25.992 1.00 90.81 99 ALA A CA 1
ATOM 734 C C . ALA A 1 99 ? -0.912 -4.561 -26.371 1.00 90.81 99 ALA A C 1
ATOM 736 O O . ALA A 1 99 ? -0.866 -4.976 -27.527 1.00 90.81 99 ALA A O 1
ATOM 737 N N . HIS A 1 100 ? -0.102 -5.048 -25.427 1.00 88.00 100 HIS A N 1
ATOM 738 C CA . HIS A 1 100 ? 0.887 -6.105 -25.653 1.00 88.00 100 HIS A CA 1
ATOM 739 C C . HIS A 1 100 ? 0.392 -7.512 -25.272 1.00 88.00 100 HIS A C 1
ATOM 741 O O . HIS A 1 100 ? 1.075 -8.481 -25.593 1.00 88.00 100 HIS A O 1
ATOM 747 N N . GLY A 1 101 ? -0.747 -7.643 -24.575 1.00 92.19 101 GLY A N 1
ATOM 748 C CA . GLY A 1 101 ? -1.323 -8.941 -24.192 1.00 92.19 101 GLY A CA 1
ATOM 749 C C . GLY A 1 101 ? -0.468 -9.772 -23.225 1.00 92.19 101 GLY A C 1
ATOM 750 O O . GLY A 1 101 ? -0.515 -10.999 -23.260 1.00 92.19 101 GLY A O 1
ATOM 751 N N . LEU A 1 102 ? 0.344 -9.121 -22.383 1.00 93.06 102 LEU A N 1
ATOM 752 C CA . LEU A 1 102 ? 1.191 -9.801 -21.393 1.00 93.06 102 LEU A CA 1
ATOM 753 C C . LEU A 1 102 ? 0.606 -9.582 -20.005 1.00 93.06 102 LEU A C 1
ATOM 755 O O . LEU A 1 102 ? 0.297 -8.454 -19.636 1.00 93.06 102 LEU A O 1
ATOM 759 N N . THR A 1 103 ? 0.544 -10.644 -19.210 1.00 94.19 103 THR A N 1
ATOM 760 C CA . THR A 1 103 ? 0.187 -10.566 -17.794 1.00 94.19 103 THR A CA 1
ATOM 761 C C . THR A 1 103 ? 1.430 -10.789 -16.949 1.00 94.19 103 THR A C 1
ATOM 763 O O . THR A 1 103 ? 2.152 -11.767 -17.139 1.00 94.19 103 THR A O 1
ATOM 766 N N . PHE A 1 104 ? 1.665 -9.892 -15.998 1.00 91.50 104 PHE A N 1
ATOM 767 C CA . PHE A 1 104 ? 2.723 -10.028 -15.008 1.00 91.50 104 PHE A CA 1
ATOM 768 C C . PHE A 1 104 ? 2.096 -10.227 -13.630 1.00 91.50 104 PHE A C 1
ATOM 770 O O . PHE A 1 104 ? 1.257 -9.429 -13.215 1.00 91.50 104 PHE A O 1
ATOM 777 N N . LEU A 1 105 ? 2.494 -11.297 -12.940 1.00 92.50 105 LEU A N 1
ATOM 778 C CA . LEU A 1 105 ? 2.082 -11.570 -11.567 1.00 92.50 105 LEU A CA 1
ATOM 779 C C . LEU A 1 105 ? 3.170 -11.056 -10.613 1.00 92.50 105 LEU A C 1
ATOM 781 O O . LEU A 1 105 ? 4.253 -11.644 -10.565 1.00 92.50 105 LEU A O 1
ATOM 785 N N . PRO A 1 106 ? 2.911 -9.966 -9.872 1.00 89.75 106 PRO A N 1
ATOM 786 C CA . PRO A 1 106 ? 3.909 -9.274 -9.066 1.00 89.75 106 PRO A CA 1
ATOM 787 C C . PRO A 1 106 ? 4.132 -9.973 -7.713 1.00 89.75 106 PRO A C 1
ATOM 789 O O . PRO A 1 106 ? 3.940 -9.355 -6.681 1.00 89.75 106 PRO A O 1
ATOM 792 N N . MET A 1 107 ? 4.490 -11.261 -7.704 1.00 90.31 107 MET A N 1
ATOM 793 C CA . MET A 1 107 ? 4.629 -12.089 -6.488 1.00 90.31 107 MET A CA 1
ATOM 794 C C . MET A 1 107 ? 6.041 -12.695 -6.398 1.00 90.31 107 MET A C 1
ATOM 796 O O . MET A 1 107 ? 6.203 -13.910 -6.298 1.00 90.31 107 MET A O 1
ATOM 800 N N . LEU A 1 108 ? 7.080 -11.865 -6.534 1.00 89.31 108 LEU A N 1
ATOM 801 C CA . LEU A 1 108 ? 8.465 -12.330 -6.709 1.00 89.31 108 LEU A CA 1
ATOM 802 C C . LEU A 1 108 ? 9.081 -12.878 -5.412 1.00 89.31 108 LEU A C 1
ATOM 804 O O . LEU A 1 108 ? 9.849 -13.836 -5.455 1.00 89.31 108 LEU A O 1
ATOM 808 N N . GLY A 1 109 ? 8.742 -12.282 -4.271 1.00 86.75 109 GLY A N 1
ATOM 809 C CA . GLY A 1 109 ? 9.174 -12.674 -2.929 1.00 86.75 109 GLY A CA 1
ATOM 810 C C . GLY A 1 109 ? 8.119 -13.436 -2.124 1.00 86.75 109 GLY A C 1
ATOM 811 O O . GLY A 1 109 ? 8.280 -13.571 -0.911 1.00 86.75 109 GLY A O 1
ATOM 812 N N . GLY A 1 110 ? 7.046 -13.901 -2.772 1.00 88.88 110 GLY A N 1
ATOM 813 C CA . GLY A 1 110 ? 5.831 -14.372 -2.100 1.00 88.88 110 GLY A CA 1
ATOM 814 C C . GLY A 1 110 ? 4.902 -13.219 -1.707 1.00 88.88 110 GLY A C 1
ATOM 815 O O . GLY A 1 110 ? 5.261 -12.043 -1.771 1.00 88.88 110 GLY A O 1
ATOM 816 N N . GLU A 1 111 ? 3.678 -13.545 -1.312 1.00 89.75 111 GLU A N 1
ATOM 817 C CA . GLU A 1 111 ? 2.590 -12.590 -1.159 1.00 89.75 111 GLU A CA 1
ATOM 818 C C . GLU A 1 111 ? 1.817 -12.783 0.145 1.00 89.75 111 GLU A C 1
ATOM 820 O O . GLU A 1 111 ? 1.498 -13.896 0.558 1.00 89.75 111 GLU A O 1
ATOM 825 N N . ARG A 1 112 ? 1.453 -11.662 0.775 1.00 90.38 112 ARG A N 1
ATOM 826 C CA . ARG A 1 112 ? 0.493 -11.643 1.887 1.00 90.38 112 ARG A CA 1
ATOM 827 C C . ARG A 1 112 ? -0.916 -11.565 1.302 1.00 90.38 112 ARG A C 1
ATOM 829 O O . ARG A 1 112 ? -1.391 -12.534 0.737 1.00 90.38 112 ARG A O 1
ATOM 836 N N . ALA A 1 113 ? -1.608 -10.436 1.358 1.00 90.50 113 ALA A N 1
ATOM 837 C CA . ALA A 1 113 ? -2.870 -10.306 0.636 1.00 90.50 113 ALA A CA 1
ATOM 838 C C . ALA A 1 113 ? -2.614 -10.221 -0.888 1.00 90.50 113 ALA A C 1
ATOM 840 O O . ALA A 1 113 ? -1.701 -9.505 -1.290 1.00 90.50 113 ALA A O 1
ATOM 841 N N . PRO A 1 114 ? -3.432 -10.870 -1.741 1.00 87.38 114 PRO A N 1
ATOM 842 C CA . PRO A 1 114 ? -4.651 -11.605 -1.388 1.00 87.38 114 PRO A CA 1
ATOM 843 C C . PRO A 1 114 ? -4.445 -13.098 -1.060 1.00 87.38 114 PRO A C 1
ATOM 845 O O . PRO A 1 114 ? -5.350 -13.708 -0.497 1.00 87.38 114 PRO A O 1
ATOM 848 N N . ASN A 1 115 ? -3.292 -13.693 -1.387 1.00 86.56 115 ASN A N 1
ATOM 849 C CA . ASN A 1 115 ? -3.158 -15.156 -1.498 1.00 86.56 115 ASN A CA 1
ATOM 850 C C . ASN A 1 115 ? -2.493 -15.874 -0.304 1.00 86.56 115 ASN A C 1
ATOM 852 O O . ASN A 1 115 ? -2.706 -17.070 -0.140 1.00 86.56 115 ASN A O 1
ATOM 856 N N . TRP A 1 116 ? -1.720 -15.168 0.519 1.00 84.19 116 TRP A N 1
ATOM 857 C CA . TRP A 1 116 ? -0.937 -15.659 1.663 1.00 84.19 116 TRP A CA 1
ATOM 858 C C . TRP A 1 116 ? -0.050 -16.866 1.317 1.00 84.19 116 TRP A C 1
ATOM 860 O O . TRP A 1 116 ? -0.139 -17.909 1.965 1.00 84.19 116 TRP A O 1
ATOM 870 N N . ASN A 1 117 ? 0.782 -16.715 0.281 1.00 79.69 117 ASN A N 1
ATOM 871 C CA . ASN A 1 117 ? 1.660 -17.751 -0.276 1.00 79.69 117 ASN A CA 1
ATOM 872 C C . ASN A 1 117 ? 3.034 -17.180 -0.620 1.00 79.69 117 ASN A C 1
ATOM 874 O O . ASN A 1 117 ? 3.055 -16.190 -1.383 1.00 79.69 117 ASN A O 1
#

Secondary structure (DSSP, 8-state):
--------HHHHHHHHTT--SBT-EEEEESSSEEEEEEE-SSSPPPPTT-EEEE-SSS-EEEEEEES-SHHHHHHHHHHHTPPPHHHHHHHHHTSPTTTT-------TT--STTT--